Protein AF-A0A8J3X5Z9-F1 (afdb_monomer_lite)

Organism: NCBI:txid58121

pLDDT: mean 85.19, std 7.42, range [63.84, 96.0]

Sequence (48 aa):
MARDVMAGRPTEVGFMFGGLVLRAAKVSVGVPRVTLAHELISAMDPDR

Foldseek 3Di:
DVVCLVVLHADCLCVVLVVVVVVCVVVVHDDPVSVVVSVVSVVSRPVD

Radius of gyration: 11.4 Å; chains: 1; bounding box: 22×18×31 Å

Structure (mmCIF, N/CA/C/O backbone):
data_AF-A0A8J3X5Z9-F1
#
_entry.id   AF-A0A8J3X5Z9-F1
#
loop_
_atom_site.group_PDB
_atom_site.id
_atom_site.type_symbol
_atom_site.label_atom_id
_atom_site.label_alt_id
_atom_site.label_comp_id
_atom_site.label_asym_id
_atom_site.label_entity_id
_atom_site.label_seq_id
_atom_site.pdbx_PDB_ins_code
_atom_site.Cartn_x
_atom_site.Cartn_y
_atom_site.Cartn_z
_atom_site.occupancy
_atom_site.B_iso_or_equiv
_atom_site.auth_seq_id
_atom_site.auth_comp_id
_atom_site.auth_asym_id
_atom_site.auth_atom_id
_atom_site.pdbx_PDB_model_num
ATOM 1 N N . MET A 1 1 ? 9.223 9.037 -4.519 1.00 76.88 1 MET A N 1
ATOM 2 C CA . MET A 1 1 ? 8.000 8.217 -4.685 1.00 76.88 1 MET A CA 1
ATOM 3 C C . MET A 1 1 ? 7.415 8.256 -6.097 1.00 76.88 1 MET A C 1
ATOM 5 O O . MET A 1 1 ? 7.661 7.315 -6.827 1.00 76.88 1 MET A O 1
ATOM 9 N N . ALA A 1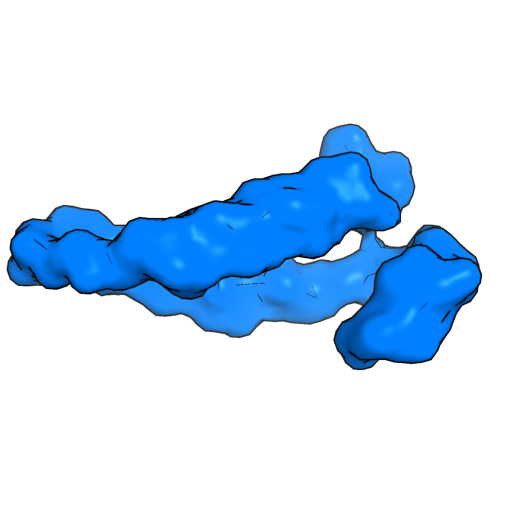 2 ? 6.701 9.302 -6.549 1.00 79.19 2 ALA A N 1
ATOM 10 C CA . ALA A 1 2 ? 6.069 9.284 -7.888 1.00 79.19 2 ALA A CA 1
ATOM 11 C C . ALA A 1 2 ? 7.075 9.095 -9.044 1.00 79.19 2 ALA A C 1
ATOM 13 O O . ALA A 1 2 ? 6.821 8.347 -9.981 1.00 79.19 2 ALA A O 1
ATOM 14 N N . ARG A 1 3 ? 8.260 9.713 -8.944 1.00 82.75 3 ARG A N 1
ATOM 15 C CA . ARG A 1 3 ? 9.364 9.510 -9.900 1.00 82.75 3 ARG A CA 1
ATOM 16 C C . ARG A 1 3 ? 9.980 8.110 -9.849 1.00 82.75 3 ARG A C 1
ATOM 18 O O . ARG A 1 3 ? 10.582 7.709 -10.834 1.00 82.75 3 ARG A O 1
ATOM 25 N N . ASP A 1 4 ? 9.887 7.418 -8.718 1.00 83.12 4 ASP A N 1
ATOM 26 C CA . ASP A 1 4 ? 10.439 6.068 -8.548 1.00 83.12 4 ASP A CA 1
ATOM 27 C C . ASP A 1 4 ? 9.473 5.046 -9.129 1.00 83.12 4 ASP A C 1
ATOM 29 O O . ASP A 1 4 ? 9.888 4.240 -9.948 1.00 83.12 4 ASP A O 1
ATOM 33 N N . VAL A 1 5 ? 8.175 5.213 -8.857 1.00 80.50 5 VAL A N 1
ATOM 34 C CA . VAL A 1 5 ? 7.094 4.461 -9.508 1.00 80.50 5 VAL A CA 1
ATOM 35 C C . VAL A 1 5 ? 7.185 4.577 -11.032 1.00 80.50 5 VAL A C 1
ATOM 37 O O . VAL A 1 5 ? 7.232 3.571 -11.728 1.00 80.50 5 VAL A O 1
ATOM 40 N N . MET A 1 6 ? 7.279 5.801 -11.564 1.00 81.94 6 MET A N 1
ATOM 41 C CA . MET A 1 6 ? 7.383 6.021 -13.015 1.00 81.94 6 MET A CA 1
ATOM 42 C C . MET A 1 6 ? 8.677 5.467 -13.625 1.00 81.94 6 MET A C 1
ATOM 44 O O . MET A 1 6 ? 8.713 5.181 -14.817 1.00 81.94 6 MET A O 1
ATOM 48 N N . ALA A 1 7 ? 9.741 5.348 -12.831 1.00 84.06 7 ALA A N 1
ATOM 49 C CA . ALA A 1 7 ? 11.029 4.827 -13.274 1.00 84.06 7 ALA A CA 1
ATOM 50 C C . ALA A 1 7 ? 11.223 3.336 -12.952 1.00 84.06 7 ALA A C 1
ATOM 52 O O . ALA A 1 7 ? 12.324 2.834 -13.167 1.00 84.06 7 ALA A O 1
ATOM 53 N N . GLY A 1 8 ? 10.205 2.654 -12.408 1.00 78.88 8 GLY A N 1
ATOM 54 C CA . GLY A 1 8 ? 10.298 1.258 -11.978 1.00 78.88 8 GLY A CA 1
ATOM 55 C C . GLY A 1 8 ? 11.387 1.018 -10.931 1.00 78.88 8 GLY A C 1
ATOM 56 O O . GLY A 1 8 ? 12.042 -0.015 -10.957 1.00 78.88 8 GLY A O 1
ATOM 57 N N . ARG A 1 9 ? 11.653 1.996 -10.059 1.00 82.38 9 ARG A N 1
ATOM 58 C CA . ARG A 1 9 ? 12.593 1.848 -8.942 1.00 82.38 9 ARG A CA 1
ATOM 59 C C . ARG A 1 9 ? 11.844 1.446 -7.668 1.00 82.38 9 ARG A C 1
ATOM 61 O O . ARG A 1 9 ? 10.698 1.876 -7.508 1.00 82.38 9 ARG A O 1
ATOM 68 N N . PRO A 1 10 ? 12.507 0.727 -6.744 1.00 81.00 10 PRO A N 1
ATOM 69 C CA . PRO A 1 10 ? 11.928 0.372 -5.454 1.00 81.00 10 PRO A CA 1
ATOM 70 C C . PRO A 1 10 ? 11.371 1.586 -4.716 1.00 81.00 10 PRO A C 1
ATOM 72 O O . PRO A 1 10 ? 11.948 2.681 -4.753 1.00 81.00 10 PRO A O 1
ATOM 75 N N . THR A 1 11 ? 10.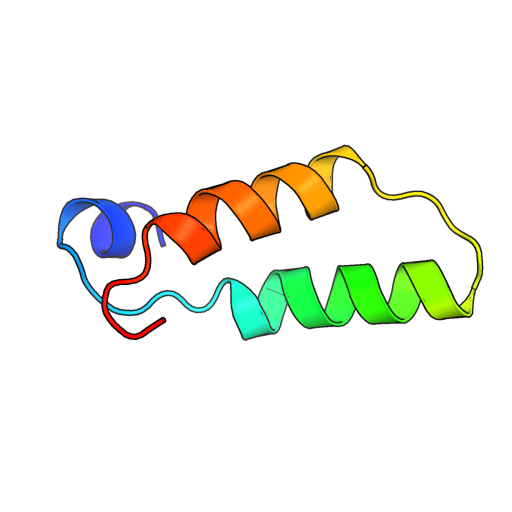241 1.398 -4.036 1.00 81.25 11 THR A N 1
ATOM 76 C CA . THR A 1 11 ? 9.534 2.483 -3.351 1.00 81.25 11 THR A CA 1
ATOM 77 C C . THR A 1 11 ? 9.580 2.334 -1.833 1.00 81.25 11 THR A C 1
ATOM 79 O O . THR A 1 11 ? 9.470 1.247 -1.277 1.00 81.25 11 THR A O 1
ATOM 82 N N . GLU A 1 12 ? 9.639 3.454 -1.108 1.00 81.75 12 GLU A N 1
ATOM 83 C CA . GLU A 1 12 ? 9.593 3.451 0.367 1.00 81.75 12 GLU A CA 1
ATOM 84 C C . GLU A 1 12 ? 8.181 3.192 0.943 1.00 81.75 12 GLU A C 1
ATOM 86 O O . GLU A 1 12 ? 7.950 3.318 2.150 1.00 81.75 12 GLU A O 1
ATOM 91 N N . VAL A 1 13 ? 7.204 2.833 0.101 1.00 79.88 13 VAL A N 1
ATOM 92 C CA . VAL A 1 13 ? 5.793 2.688 0.493 1.00 79.88 13 VAL A CA 1
ATOM 93 C C . VAL A 1 13 ? 5.580 1.613 1.550 1.00 79.88 13 VAL A C 1
ATOM 95 O O . VAL A 1 13 ? 4.783 1.824 2.470 1.00 79.88 13 VAL A O 1
ATOM 98 N N . GLY A 1 14 ? 6.308 0.497 1.464 1.00 73.81 14 GLY A N 1
ATOM 99 C CA . GLY A 1 14 ? 6.227 -0.565 2.467 1.00 73.81 14 GLY A CA 1
ATOM 100 C C . GLY A 1 14 ? 6.607 -0.067 3.865 1.00 73.81 14 GLY A C 1
ATOM 101 O O . GLY A 1 14 ? 5.952 -0.407 4.851 1.00 73.81 14 GLY A O 1
ATOM 102 N N . PHE A 1 15 ? 7.603 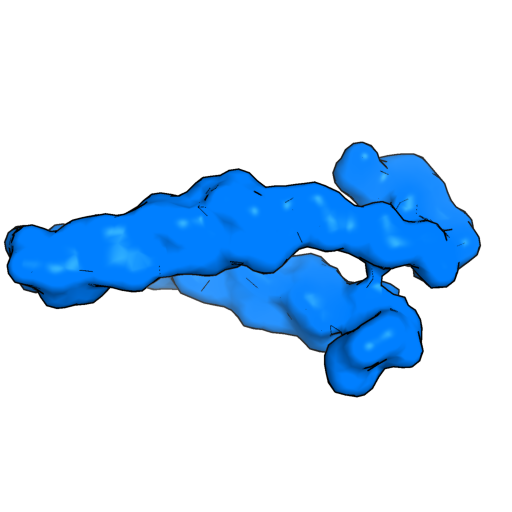0.818 3.955 1.00 74.94 15 PHE A N 1
ATOM 103 C CA . PHE A 1 15 ? 8.038 1.394 5.224 1.00 74.94 15 PHE A CA 1
ATOM 104 C C . PHE A 1 15 ? 7.056 2.455 5.741 1.00 74.94 15 PHE A C 1
ATOM 106 O O . PHE A 1 15 ? 6.670 2.426 6.912 1.00 74.94 15 PHE A O 1
ATOM 113 N N . MET A 1 16 ? 6.603 3.368 4.873 1.00 80.19 16 MET A N 1
ATOM 114 C CA . MET A 1 16 ? 5.722 4.469 5.282 1.00 80.19 16 MET A CA 1
ATOM 115 C C . MET A 1 16 ? 4.292 4.012 5.586 1.00 80.19 16 MET A C 1
ATOM 117 O O . MET A 1 16 ? 3.769 4.274 6.672 1.00 80.19 16 MET A O 1
ATOM 121 N N . PHE A 1 17 ? 3.643 3.330 4.641 1.00 83.94 17 PHE A N 1
ATOM 122 C CA . PHE A 1 17 ? 2.236 2.963 4.775 1.00 83.94 17 PHE A CA 1
ATOM 123 C C . PHE A 1 17 ? 2.049 1.602 5.437 1.00 83.94 17 PHE A C 1
ATOM 125 O O . PHE A 1 17 ? 1.137 1.464 6.252 1.00 83.94 17 PHE A O 1
ATOM 132 N N . GLY A 1 18 ? 2.935 0.631 5.194 1.00 83.69 18 GLY A N 1
ATOM 133 C CA . GLY A 1 18 ? 2.848 -0.686 5.833 1.00 83.69 18 GLY A CA 1
ATOM 134 C C . GLY A 1 18 ? 2.898 -0.591 7.361 1.00 83.69 18 GLY A C 1
ATOM 135 O O . GLY A 1 18 ? 2.046 -1.146 8.058 1.00 83.69 18 GLY A O 1
ATOM 136 N N . GLY A 1 19 ? 3.816 0.217 7.904 1.00 88.12 19 GLY A N 1
ATOM 137 C CA . GLY A 1 19 ? 3.901 0.463 9.346 1.00 88.12 19 GLY A CA 1
ATOM 138 C C . GLY A 1 19 ? 2.678 1.185 9.930 1.00 88.12 19 GLY A C 1
ATOM 139 O O . GLY A 1 19 ? 2.340 0.978 11.097 1.00 88.12 19 GLY A O 1
ATOM 140 N N . LEU A 1 20 ? 2.009 2.040 9.151 1.00 88.94 20 LEU A N 1
ATOM 141 C CA . LEU A 1 20 ? 0.783 2.729 9.566 1.00 88.94 20 LEU A CA 1
ATOM 142 C C . LEU A 1 20 ? -0.422 1.778 9.555 1.00 88.94 20 LEU A C 1
ATOM 144 O O . LEU A 1 20 ? -1.144 1.723 10.546 1.00 88.94 20 LEU A O 1
ATOM 148 N N . VAL A 1 21 ? -0.595 0.987 8.493 1.00 90.44 21 VAL A N 1
ATOM 149 C CA . VAL A 1 21 ? -1.671 -0.011 8.365 1.00 90.44 21 VAL A CA 1
ATOM 150 C C . VAL A 1 21 ? -1.583 -1.052 9.484 1.00 90.44 21 VAL A C 1
ATOM 152 O O . VAL A 1 21 ? -2.580 -1.315 10.154 1.00 90.44 21 VAL A O 1
ATOM 155 N N . LEU A 1 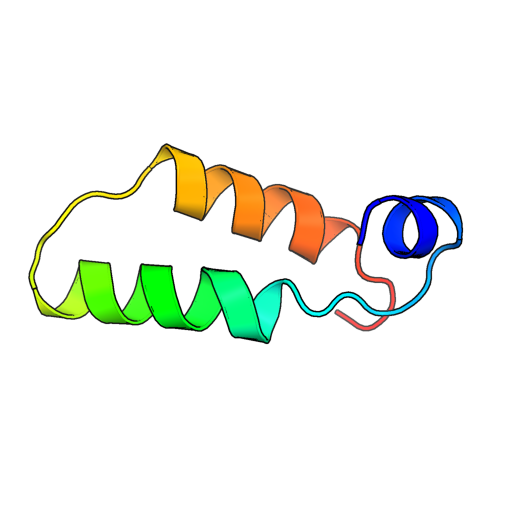22 ? -0.385 -1.579 9.767 1.00 91.19 22 LEU A N 1
ATOM 156 C CA . LEU A 1 22 ? -0.175 -2.542 10.855 1.00 91.19 22 LEU A CA 1
ATOM 157 C C . LEU A 1 22 ? -0.490 -1.952 12.233 1.00 91.19 22 LEU A C 1
ATOM 159 O O . LEU A 1 22 ? -1.072 -2.626 13.082 1.00 91.19 22 LEU A O 1
ATOM 163 N N . ARG A 1 23 ? -0.105 -0.695 12.482 1.00 92.94 23 ARG A N 1
ATOM 164 C CA . ARG A 1 23 ? -0.407 -0.022 13.753 1.00 92.94 23 ARG A CA 1
ATOM 165 C C . ARG A 1 23 ? -1.894 0.278 13.892 1.00 92.94 23 ARG A C 1
ATOM 167 O O . ARG A 1 23 ? -2.438 0.022 14.957 1.00 92.94 23 ARG A O 1
ATOM 174 N N . ALA A 1 24 ? -2.546 0.746 12.830 1.00 91.75 24 ALA A N 1
ATOM 175 C CA . ALA A 1 24 ? -3.981 1.010 12.811 1.00 91.75 24 ALA A CA 1
ATOM 176 C C . ALA A 1 24 ? -4.794 -0.268 13.079 1.00 91.75 24 ALA A C 1
ATOM 178 O O . ALA A 1 24 ? -5.700 -0.252 13.910 1.00 91.75 24 ALA A O 1
ATOM 179 N N . ALA A 1 25 ? -4.390 -1.397 12.485 1.00 91.69 25 ALA A N 1
ATOM 180 C CA . ALA A 1 25 ? -4.986 -2.704 12.755 1.00 91.69 25 ALA A CA 1
ATOM 181 C C . ALA A 1 25 ? -4.848 -3.128 14.230 1.00 91.69 25 ALA A C 1
ATOM 183 O O . ALA A 1 25 ? -5.804 -3.636 14.809 1.00 91.69 25 ALA A O 1
ATOM 184 N N . LYS A 1 26 ? -3.697 -2.867 14.871 1.00 95.38 26 LYS A N 1
ATOM 185 C CA . LYS A 1 26 ? -3.468 -3.185 16.297 1.00 95.38 26 LYS A CA 1
ATOM 186 C C . LYS A 1 26 ? -4.376 -2.417 17.259 1.00 95.38 26 LYS A C 1
ATOM 188 O O . LYS A 1 26 ? -4.599 -2.886 18.369 1.00 95.38 26 LYS A O 1
ATOM 193 N N . VAL A 1 27 ? -4.864 -1.245 16.858 1.00 96.00 27 VAL A N 1
ATOM 194 C CA . VAL A 1 27 ? -5.749 -0.397 17.674 1.00 96.00 27 VAL A CA 1
ATOM 195 C C . VAL A 1 27 ? -7.181 -0.356 17.132 1.00 96.00 27 VAL A C 1
ATOM 197 O O . VAL A 1 27 ? -7.957 0.511 17.520 1.00 96.00 27 VAL A O 1
ATOM 200 N N . SER A 1 28 ? -7.535 -1.278 16.229 1.00 92.94 28 SER A N 1
ATOM 201 C CA . SER A 1 28 ? -8.863 -1.383 15.604 1.00 92.94 28 SER A CA 1
ATOM 202 C C . SER A 1 28 ? -9.341 -0.102 14.904 1.00 92.94 28 SER A C 1
ATOM 204 O O . SER A 1 28 ? -10.540 0.152 14.802 1.00 92.94 28 SER A O 1
ATOM 206 N N . VAL A 1 29 ? -8.410 0.709 14.393 1.00 94.81 29 VAL A N 1
ATOM 207 C CA . VAL A 1 29 ? -8.721 1.909 13.609 1.00 94.81 29 VAL A CA 1
ATOM 208 C C . VAL A 1 29 ? -8.704 1.557 12.126 1.00 94.81 29 VAL A C 1
ATOM 210 O O . VAL A 1 29 ? -7.692 1.115 11.582 1.00 94.81 29 VAL A O 1
ATOM 213 N N . GLY A 1 30 ? -9.828 1.782 11.448 1.00 92.38 30 GLY A N 1
ATOM 214 C CA . GLY A 1 30 ? -9.929 1.602 10.002 1.00 92.38 30 GLY A CA 1
ATOM 215 C C . GLY A 1 30 ? -9.227 2.726 9.237 1.00 92.38 30 GLY A C 1
ATOM 216 O O . GLY A 1 30 ? -9.579 3.894 9.384 1.00 92.38 30 GLY A O 1
ATOM 217 N N . VAL A 1 31 ? -8.277 2.374 8.366 1.00 94.00 31 VAL A N 1
ATOM 218 C CA . VAL A 1 31 ? -7.563 3.318 7.479 1.00 94.00 31 VAL A CA 1
ATOM 219 C C . VAL A 1 31 ? -7.681 2.925 5.995 1.00 94.00 31 VAL A C 1
ATOM 221 O O . VAL A 1 31 ? -6.675 2.837 5.292 1.00 94.00 31 VAL A O 1
ATOM 224 N N . PRO A 1 32 ? -8.902 2.710 5.466 1.00 92.88 32 PRO A N 1
ATOM 225 C CA . PRO A 1 32 ? -9.118 2.038 4.180 1.00 92.88 32 PRO A CA 1
ATOM 226 C C . PRO A 1 32 ? -8.435 2.724 2.989 1.00 92.88 32 PRO A C 1
ATOM 228 O O . PRO A 1 32 ? -7.920 2.051 2.103 1.00 92.88 32 PRO A O 1
ATOM 231 N N . ARG A 1 33 ? -8.367 4.062 2.974 1.00 93.56 33 ARG A N 1
ATOM 232 C CA . ARG A 1 33 ? -7.688 4.812 1.900 1.00 93.56 33 ARG A CA 1
ATOM 233 C C . ARG A 1 33 ? -6.176 4.596 1.902 1.00 93.56 33 ARG A C 1
ATOM 235 O O . ARG A 1 33 ? -5.570 4.514 0.841 1.00 93.56 33 ARG A O 1
ATOM 242 N N . VAL A 1 34 ? -5.579 4.508 3.089 1.00 90.69 34 VAL A N 1
ATOM 243 C CA . VAL A 1 34 ? -4.141 4.262 3.245 1.00 90.69 34 VAL A CA 1
ATOM 244 C C . VAL A 1 34 ? -3.821 2.819 2.882 1.00 90.69 34 VAL A C 1
ATOM 246 O O . VAL A 1 34 ? -2.848 2.580 2.175 1.00 90.69 34 VAL A O 1
ATOM 249 N N . THR A 1 35 ? -4.665 1.875 3.304 1.00 92.88 35 THR A N 1
ATOM 250 C CA . THR A 1 35 ? -4.551 0.466 2.912 1.00 92.88 35 THR A CA 1
ATOM 251 C C . THR A 1 35 ? -4.602 0.313 1.395 1.00 92.88 35 THR A C 1
ATOM 253 O O . THR A 1 35 ? -3.691 -0.276 0.823 1.00 92.88 35 THR A O 1
ATOM 256 N N . LEU A 1 36 ? -5.587 0.931 0.734 1.00 92.25 36 LEU A N 1
ATOM 257 C CA . LEU A 1 36 ? -5.701 0.907 -0.725 1.00 92.25 36 LEU A CA 1
ATOM 258 C C . LEU A 1 36 ? -4.464 1.509 -1.408 1.00 92.25 36 LEU A C 1
ATOM 260 O O . LEU A 1 36 ? -3.930 0.926 -2.345 1.00 92.25 36 LEU A O 1
ATOM 264 N N . ALA A 1 37 ? -3.985 2.665 -0.941 1.00 89.25 37 ALA A N 1
ATOM 265 C CA . ALA A 1 37 ? -2.801 3.304 -1.513 1.00 89.25 37 ALA A CA 1
ATOM 266 C C . ALA A 1 37 ? -1.536 2.443 -1.349 1.00 89.25 37 ALA A C 1
ATOM 268 O O . ALA A 1 37 ? -0.742 2.340 -2.281 1.00 89.25 37 ALA A O 1
ATOM 269 N N . HIS A 1 38 ? -1.361 1.810 -0.186 1.00 88.62 38 HIS A N 1
ATOM 270 C CA . HIS A 1 38 ? -0.266 0.875 0.061 1.00 88.62 38 HIS A CA 1
ATOM 271 C C . HIS A 1 38 ? -0.318 -0.307 -0.908 1.00 88.62 38 HIS A C 1
ATOM 273 O O . HIS A 1 38 ? 0.679 -0.595 -1.559 1.00 88.62 38 HIS A O 1
ATOM 279 N N . GLU A 1 39 ? -1.477 -0.952 -1.049 1.00 89.94 39 GLU A N 1
ATOM 280 C CA . GLU A 1 39 ? -1.645 -2.102 -1.941 1.00 89.94 39 GLU A CA 1
ATOM 281 C C . GLU A 1 39 ? -1.389 -1.746 -3.407 1.00 89.94 39 GLU A C 1
ATOM 283 O O . GLU A 1 39 ? -0.626 -2.445 -4.071 1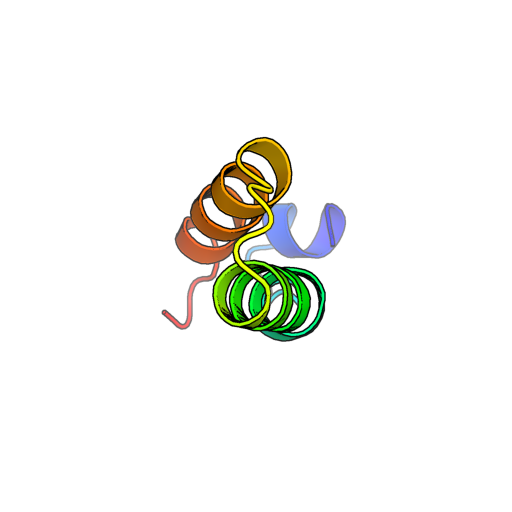.00 89.94 39 GLU A O 1
ATOM 288 N N . LEU A 1 40 ? -1.956 -0.637 -3.895 1.00 89.62 40 LEU A N 1
ATOM 289 C CA . LEU A 1 40 ? -1.776 -0.198 -5.281 1.00 89.62 40 LEU A CA 1
ATOM 290 C C . LEU A 1 40 ? -0.311 0.080 -5.609 1.00 89.62 40 LEU A C 1
ATOM 292 O O . LEU A 1 40 ? 0.176 -0.354 -6.646 1.00 89.62 40 LEU A O 1
ATOM 296 N N . ILE A 1 41 ? 0.398 0.799 -4.738 1.00 85.44 41 ILE A N 1
ATOM 297 C CA . ILE A 1 41 ? 1.778 1.194 -5.024 1.00 85.44 41 ILE A CA 1
ATOM 298 C C . ILE A 1 41 ? 2.733 0.019 -4.800 1.00 85.44 41 ILE A C 1
ATOM 300 O O . ILE A 1 41 ? 3.657 -0.162 -5.585 1.00 85.44 41 ILE A O 1
ATOM 304 N N . SER A 1 42 ? 2.489 -0.827 -3.795 1.00 84.81 42 SER A N 1
ATOM 305 C CA . SER A 1 42 ? 3.271 -2.052 -3.612 1.00 84.81 42 SER A CA 1
ATOM 306 C C . SER A 1 42 ? 3.107 -3.057 -4.749 1.00 84.81 42 SER A C 1
ATOM 308 O O . SER A 1 42 ? 4.031 -3.823 -4.987 1.00 84.81 42 SER A O 1
ATOM 310 N N . ALA A 1 43 ? 1.966 -3.080 -5.442 1.00 85.75 43 ALA A N 1
ATOM 311 C CA . ALA A 1 43 ? 1.775 -3.920 -6.624 1.00 85.75 43 ALA A CA 1
ATOM 312 C C . ALA A 1 43 ? 2.559 -3.423 -7.855 1.00 85.75 43 ALA A C 1
ATOM 314 O O . ALA A 1 43 ? 2.678 -4.146 -8.837 1.00 85.75 43 ALA A O 1
ATOM 315 N N . MET A 1 44 ? 3.072 -2.189 -7.816 1.00 82.25 44 MET A N 1
ATOM 316 C CA . MET A 1 44 ? 3.904 -1.605 -8.871 1.00 82.25 44 MET A CA 1
ATOM 317 C C . MET A 1 44 ? 5.406 -1.730 -8.581 1.00 82.25 44 MET A C 1
ATOM 319 O O . MET A 1 44 ? 6.214 -1.308 -9.407 1.00 82.25 44 MET A O 1
ATOM 323 N N . ASP A 1 45 ? 5.781 -2.250 -7.410 1.00 79.25 45 ASP A N 1
ATOM 324 C CA . ASP A 1 45 ? 7.177 -2.431 -7.020 1.00 79.25 45 ASP A CA 1
ATOM 325 C C . ASP A 1 45 ? 7.735 -3.698 -7.697 1.00 79.25 45 ASP A C 1
ATOM 327 O O . ASP A 1 45 ? 7.171 -4.775 -7.493 1.00 79.25 45 ASP A O 1
ATOM 331 N N . PRO A 1 46 ? 8.786 -3.601 -8.533 1.00 68.12 46 PRO A N 1
ATOM 332 C CA . PRO A 1 46 ? 9.266 -4.728 -9.339 1.00 68.12 46 PRO A CA 1
ATOM 333 C C . PRO A 1 46 ? 9.906 -5.862 -8.527 1.00 68.12 46 PRO A C 1
ATOM 335 O O . PRO A 1 46 ? 10.065 -6.957 -9.061 1.00 68.12 46 PRO A O 1
ATOM 338 N N . ASP A 1 47 ? 10.272 -5.614 -7.268 1.00 69.44 47 ASP A N 1
ATOM 339 C CA . ASP A 1 47 ? 10.980 -6.575 -6.414 1.00 69.44 47 ASP A CA 1
ATOM 340 C C . ASP A 1 47 ? 10.039 -7.401 -5.506 1.00 69.44 47 ASP A C 1
ATOM 342 O O . ASP A 1 47 ? 10.505 -8.090 -4.592 1.00 69.44 47 ASP A O 1
ATOM 346 N N . ARG A 1 48 ? 8.717 -7.327 -5.722 1.00 63.84 48 ARG A N 1
ATOM 347 C CA . ARG A 1 48 ? 7.691 -8.025 -4.929 1.00 63.84 48 ARG A CA 1
ATOM 348 C C . ARG A 1 48 ? 7.016 -9.180 -5.668 1.00 63.84 48 ARG A C 1
ATOM 350 O O . ARG A 1 48 ? 6.751 -9.054 -6.880 1.00 63.84 48 ARG A O 1
#

Secondary structure (DSSP, 8-state):
-HHHHHTT---THIIIIIHHHHHHHHTT---HHHHHHHHHHHTT-TT-

InterPro domains:
  IPR008927 6-phosphogluconate dehydrogenase-like, C-terminal domain superfamily [SSF48179] (1-45)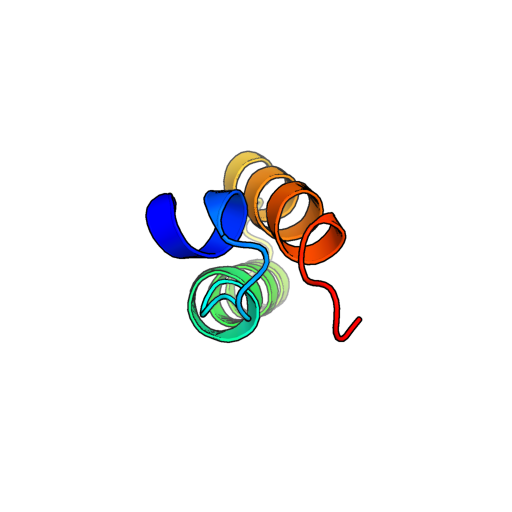
  IPR013328 6-phosphogluconate dehydrogenase, domain 2 [G3DSA:1.10.1040.10] (1-48)
  IPR013752 Ketopantoate reductase, C-terminal domain [PF08546] (1-44)